Protein AF-A0A538L699-F1 (afdb_monomer_lite)

Secondary structure (DSSP, 8-state):
-----------PPP---HHHHTTPEEE-TTS-EEEEEEEEEEEE-TTTSPEEEEEEEEE-

pLDDT: mean 79.63, std 12.64, range [49.81, 96.44]

Foldseek 3Di:
DDDPPPDPPDPDDDDDDVVVQFQDFDADPVRHTFATFHDWDWDQDPPPRDTDIDTDGDGD

Sequence (60 aa):
MEAGQATKARRTPEVLPLSQVLGSPLRDNEGGRIGLLAAVTVAVTSSLSIALVLVTILGL

Radius of gyration: 18.44 Å; chains: 1; bounding box: 32×52×37 Å

Structure (mmCIF, N/CA/C/O backbone):
data_AF-A0A538L699-F1
#
_entry.id   AF-A0A538L699-F1
#
loop_
_atom_site.group_PDB
_atom_site.id
_atom_site.type_symbol
_atom_site.label_atom_id
_atom_site.label_alt_id
_atom_site.label_comp_id
_atom_site.label_asym_id
_atom_site.label_entity_id
_atom_site.label_seq_id
_atom_site.pdbx_PDB_ins_code
_atom_site.Cartn_x
_atom_site.Cartn_y
_atom_site.Cartn_z
_atom_site.occupancy
_atom_site.B_iso_or_equiv
_atom_site.auth_seq_id
_atom_site.auth_comp_id
_atom_site.auth_asym_id
_atom_site.auth_atom_id
_atom_site.pdbx_PDB_model_num
ATOM 1 N N . MET A 1 1 ? 22.144 40.648 20.211 1.00 55.78 1 MET A N 1
ATOM 2 C CA . MET A 1 1 ? 22.389 39.440 19.395 1.00 55.78 1 MET A CA 1
ATOM 3 C C . MET A 1 1 ? 22.215 38.232 20.292 1.00 55.78 1 MET A C 1
ATOM 5 O O . MET A 1 1 ? 22.394 38.388 21.489 1.00 55.78 1 MET A O 1
ATOM 9 N N . GLU A 1 2 ? 21.884 37.098 19.671 1.00 49.81 2 GLU A N 1
ATOM 10 C CA . GLU A 1 2 ? 21.536 35.790 20.251 1.00 49.81 2 GLU A CA 1
ATOM 11 C C . GLU A 1 2 ? 20.081 35.650 20.712 1.00 49.81 2 GLU A C 1
ATOM 13 O O . GLU A 1 2 ? 19.578 36.447 21.489 1.00 49.81 2 GLU A O 1
ATOM 18 N N . ALA A 1 3 ? 19.318 34.648 20.298 1.00 55.34 3 ALA A N 1
ATOM 19 C CA . ALA A 1 3 ? 19.318 33.818 19.098 1.00 55.34 3 ALA A CA 1
ATOM 20 C C . ALA A 1 3 ? 17.875 33.302 19.031 1.00 55.34 3 ALA A C 1
ATOM 22 O O . ALA A 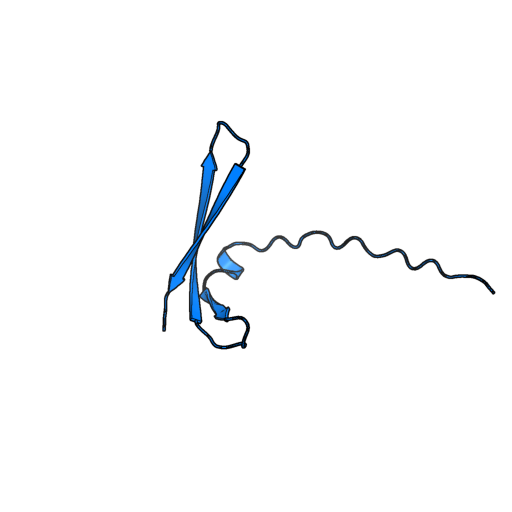1 3 ? 17.391 32.711 19.995 1.00 55.34 3 ALA A O 1
ATOM 23 N N . GLY A 1 4 ? 17.164 33.572 17.935 1.00 60.38 4 GLY A N 1
ATOM 24 C CA . GLY A 1 4 ? 15.822 33.041 17.722 1.00 60.38 4 GLY A CA 1
ATOM 25 C C . GLY A 1 4 ? 15.882 31.518 17.699 1.00 60.38 4 GLY A C 1
ATOM 26 O O . GLY A 1 4 ? 16.328 30.924 16.719 1.00 60.38 4 GLY A O 1
ATOM 27 N N . GLN A 1 5 ? 15.477 30.890 18.799 1.00 57.94 5 GLN A N 1
ATOM 28 C CA . GLN A 1 5 ? 15.394 29.445 18.913 1.00 57.94 5 GLN A CA 1
ATOM 29 C C . GLN A 1 5 ? 14.237 28.983 18.020 1.00 57.94 5 GLN A C 1
ATOM 31 O O . GLN A 1 5 ? 13.066 29.097 18.374 1.00 57.94 5 GLN A O 1
ATOM 36 N N . ALA A 1 6 ? 14.561 28.524 16.812 1.00 64.31 6 ALA A N 1
ATOM 37 C CA . ALA A 1 6 ? 13.592 27.925 15.911 1.00 64.31 6 ALA A CA 1
ATOM 38 C C . ALA A 1 6 ? 13.100 26.610 16.530 1.00 64.31 6 ALA A C 1
ATOM 40 O O . ALA A 1 6 ? 13.762 25.573 16.445 1.00 64.31 6 ALA A O 1
ATOM 41 N N . THR A 1 7 ? 11.932 26.654 17.168 1.00 62.25 7 THR A N 1
ATOM 42 C CA . THR A 1 7 ? 11.167 25.469 17.551 1.00 62.25 7 THR A CA 1
ATOM 43 C C . THR A 1 7 ? 10.960 24.619 16.300 1.00 62.25 7 THR A C 1
ATOM 45 O O . THR A 1 7 ? 10.184 24.982 15.417 1.00 62.25 7 THR A O 1
ATOM 48 N N . LYS A 1 8 ? 11.673 23.489 16.188 1.00 64.00 8 LYS A N 1
ATOM 49 C CA . LYS A 1 8 ? 11.394 22.483 15.157 1.00 64.00 8 LYS A CA 1
ATOM 50 C C . LYS A 1 8 ? 9.957 22.019 15.362 1.00 64.00 8 LYS A C 1
ATOM 52 O O . LYS A 1 8 ? 9.668 21.303 16.318 1.00 64.00 8 LYS A O 1
ATOM 57 N N . ALA A 1 9 ? 9.061 22.453 14.479 1.00 66.69 9 ALA A N 1
ATOM 58 C CA . ALA A 1 9 ? 7.681 22.005 14.463 1.00 66.69 9 ALA A CA 1
ATOM 59 C C . ALA A 1 9 ? 7.664 20.471 14.426 1.00 66.69 9 ALA A C 1
ATOM 61 O O . ALA A 1 9 ? 8.192 19.847 13.500 1.00 66.69 9 ALA A O 1
ATOM 62 N N . ARG A 1 10 ? 7.095 19.858 15.466 1.00 67.50 10 ARG A N 1
ATOM 63 C CA . ARG A 1 10 ? 6.859 18.418 15.515 1.00 67.50 10 ARG A CA 1
ATOM 64 C C . ARG A 1 10 ? 5.858 18.110 14.405 1.00 67.50 10 ARG A C 1
ATOM 66 O O . ARG A 1 10 ? 4.689 18.451 14.536 1.00 67.50 10 ARG A O 1
ATOM 73 N N . ARG A 1 11 ? 6.319 17.521 13.296 1.00 69.88 11 ARG A N 1
ATOM 74 C CA . ARG A 1 11 ? 5.422 17.047 12.237 1.00 69.88 11 ARG A CA 1
ATOM 75 C C . ARG A 1 11 ? 4.545 15.961 12.845 1.00 69.88 11 ARG A C 1
ATOM 77 O O . ARG A 1 11 ? 5.041 14.896 13.210 1.00 69.88 11 ARG A O 1
ATOM 84 N N . THR A 1 12 ? 3.269 16.263 13.030 1.00 73.25 12 THR A N 1
ATOM 85 C CA . THR A 1 12 ? 2.269 15.250 13.346 1.00 73.25 12 THR A CA 1
ATOM 86 C C . THR A 1 12 ? 2.178 14.298 12.157 1.00 73.25 12 THR A C 1
ATOM 88 O O . THR A 1 12 ? 2.165 14.781 11.023 1.00 73.25 12 THR A O 1
ATOM 91 N N . PRO A 1 13 ? 2.162 12.974 12.378 1.00 77.12 13 PRO A N 1
ATOM 92 C CA . PRO A 1 13 ? 1.952 12.030 11.292 1.00 77.12 13 PRO A CA 1
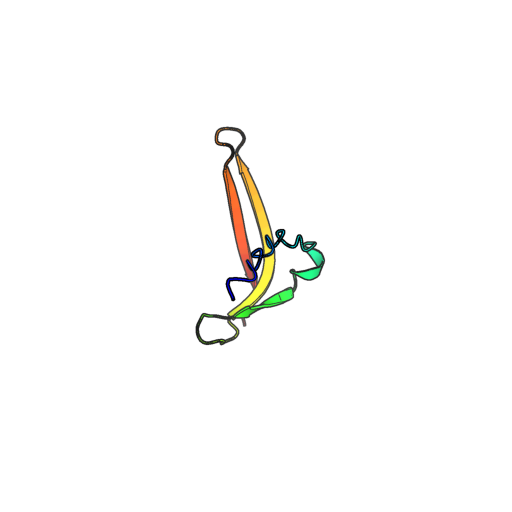ATOM 93 C C . PRO A 1 13 ? 0.616 12.343 10.614 1.00 77.12 13 PRO A C 1
ATOM 95 O O . PRO A 1 13 ? -0.418 12.437 11.274 1.00 77.12 13 PRO A O 1
ATOM 98 N N . GLU A 1 14 ? 0.662 12.558 9.304 1.00 82.50 14 GLU A N 1
ATOM 99 C CA . GLU A 1 14 ? -0.527 12.747 8.486 1.00 82.50 14 GLU A CA 1
ATOM 100 C C . GLU A 1 14 ? -1.192 11.384 8.288 1.00 82.50 14 GLU A C 1
ATOM 102 O O . GLU A 1 14 ? -0.561 10.430 7.829 1.00 82.50 14 GLU A O 1
ATOM 107 N N . VAL A 1 15 ? -2.455 11.276 8.698 1.00 84.25 15 VAL A N 1
ATOM 108 C CA . VAL A 1 15 ? -3.241 10.053 8.537 1.00 84.25 15 VAL A CA 1
ATOM 109 C C . VAL A 1 15 ? -4.052 10.192 7.261 1.00 84.25 15 VAL A C 1
ATOM 111 O O . VAL A 1 15 ? -4.989 10.985 7.202 1.00 84.25 15 VAL A O 1
ATOM 114 N N . LEU A 1 16 ? -3.691 9.407 6.251 1.00 86.69 16 LEU A N 1
ATOM 115 C CA . LEU A 1 16 ? -4.420 9.356 4.990 1.00 86.69 16 LEU A CA 1
ATOM 116 C C . LEU A 1 16 ? -5.405 8.179 4.997 1.00 86.69 16 LEU A C 1
ATOM 118 O O . LEU A 1 16 ? -5.019 7.060 5.352 1.00 86.69 16 LEU A O 1
ATOM 122 N N . PRO A 1 17 ? -6.671 8.389 4.598 1.00 89.38 17 PRO A N 1
ATOM 123 C CA . PRO A 1 17 ? -7.609 7.294 4.406 1.00 89.38 17 PRO A CA 1
ATOM 124 C C . PRO A 1 17 ? -7.143 6.397 3.254 1.00 89.38 17 PRO A C 1
ATOM 126 O O . PRO A 1 17 ? -6.658 6.882 2.234 1.00 89.38 17 PRO A O 1
ATOM 129 N N . LEU A 1 18 ? -7.351 5.081 3.379 1.00 87.25 18 LEU A N 1
ATOM 130 C CA . LEU A 1 18 ? -6.933 4.110 2.357 1.00 87.25 18 LEU A CA 1
ATOM 131 C C . LEU A 1 18 ? -7.473 4.452 0.963 1.00 87.25 18 LEU A C 1
ATOM 133 O O . LEU A 1 18 ? -6.753 4.297 -0.014 1.00 87.25 18 LEU A O 1
ATOM 137 N N . SER A 1 19 ? -8.692 4.989 0.865 1.00 89.88 19 SER A N 1
ATOM 138 C CA . SER A 1 19 ? -9.291 5.416 -0.407 1.00 89.88 19 SER A CA 1
ATOM 139 C C . SER A 1 19 ? -8.477 6.472 -1.161 1.00 89.88 19 SER A C 1
ATOM 141 O O . SER A 1 19 ? -8.596 6.550 -2.378 1.00 89.88 19 SER A O 1
ATOM 143 N N . GLN A 1 20 ? -7.656 7.265 -0.468 1.00 89.94 20 GLN A N 1
ATOM 144 C CA . GLN A 1 20 ? -6.757 8.241 -1.090 1.00 89.94 20 GLN A CA 1
ATOM 145 C C . GLN A 1 20 ? -5.421 7.631 -1.520 1.00 89.94 20 GLN A C 1
ATOM 147 O O . GLN A 1 20 ? -4.735 8.201 -2.362 1.00 89.94 20 GLN A O 1
ATOM 152 N N . VAL A 1 21 ? -5.034 6.493 -0.942 1.00 90.25 21 VAL A N 1
ATOM 153 C CA . VAL A 1 21 ? -3.740 5.856 -1.218 1.00 90.25 21 VAL A CA 1
ATOM 154 C C . VAL A 1 21 ? -3.882 4.770 -2.287 1.00 90.25 21 VAL A C 1
ATOM 156 O O . VAL A 1 21 ? -2.996 4.610 -3.127 1.00 90.25 21 VAL A O 1
ATOM 159 N N . LEU A 1 22 ? -4.996 4.035 -2.302 1.00 91.38 22 LEU A N 1
ATOM 160 C CA . LEU A 1 22 ? -5.267 3.009 -3.311 1.00 91.38 22 LEU A CA 1
ATOM 161 C C . LEU A 1 22 ? -5.293 3.605 -4.727 1.00 91.38 22 LEU A C 1
ATOM 163 O O . LEU A 1 22 ? -5.767 4.714 -4.950 1.00 91.38 22 LEU A O 1
ATOM 167 N N . GLY A 1 23 ? -4.756 2.863 -5.693 1.00 90.56 23 GLY A N 1
ATOM 168 C CA . GLY A 1 23 ? -4.586 3.312 -7.074 1.00 90.56 23 GLY A CA 1
ATOM 169 C C . GLY A 1 23 ? -3.422 4.285 -7.285 1.00 90.56 23 GLY A C 1
ATOM 170 O O . GLY A 1 23 ? -3.157 4.658 -8.427 1.00 90.56 23 GLY A O 1
ATOM 171 N N . SER A 1 24 ? -2.695 4.672 -6.230 1.00 92.06 24 SER A N 1
ATOM 172 C CA . SER A 1 24 ? -1.515 5.531 -6.368 1.00 92.06 24 SER A CA 1
ATOM 173 C C . SER A 1 24 ? -0.386 4.816 -7.116 1.00 92.06 24 SER A C 1
ATOM 175 O O . SER A 1 24 ? -0.175 3.613 -6.909 1.00 92.06 24 SER A O 1
ATOM 177 N N . PRO A 1 25 ? 0.369 5.531 -7.972 1.00 92.19 25 PRO A N 1
ATOM 178 C CA . PRO A 1 25 ? 1.499 4.955 -8.679 1.00 92.19 25 PRO A CA 1
ATOM 179 C C . PRO A 1 25 ? 2.629 4.634 -7.708 1.00 92.19 25 PRO A C 1
ATOM 181 O O . PRO A 1 25 ? 3.085 5.495 -6.957 1.00 92.19 25 PRO A O 1
ATOM 184 N N . LEU A 1 26 ? 3.112 3.399 -7.774 1.00 92.19 26 LEU A N 1
ATOM 185 C CA . LEU A 1 26 ? 4.324 2.993 -7.081 1.00 92.19 26 LEU A CA 1
ATOM 186 C C . LEU A 1 26 ? 5.510 3.199 -8.013 1.00 92.19 26 LEU A C 1
ATOM 188 O O . LEU A 1 26 ? 5.446 2.878 -9.206 1.00 92.19 26 LEU A O 1
ATOM 192 N N . ARG A 1 27 ? 6.575 3.768 -7.456 1.00 93.25 27 ARG A N 1
ATOM 193 C CA . ARG A 1 27 ? 7.819 4.041 -8.163 1.00 93.25 27 ARG A CA 1
ATOM 194 C C . ARG A 1 27 ? 8.975 3.344 -7.467 1.00 93.25 27 ARG A C 1
ATOM 196 O O . ARG A 1 27 ? 8.958 3.212 -6.244 1.00 93.25 27 ARG A O 1
ATOM 203 N N . ASP A 1 28 ? 9.943 2.900 -8.249 1.00 93.06 28 ASP A N 1
ATOM 204 C CA . ASP A 1 28 ? 11.237 2.473 -7.733 1.00 93.06 28 ASP A CA 1
ATOM 205 C C . ASP A 1 28 ? 12.083 3.683 -7.284 1.00 93.06 28 ASP A C 1
ATOM 207 O O . ASP A 1 28 ? 11.665 4.843 -7.362 1.00 93.06 28 ASP A O 1
ATOM 211 N N . ASN A 1 29 ? 13.296 3.402 -6.807 1.00 94.31 29 ASN A N 1
ATOM 212 C CA . ASN A 1 29 ? 14.228 4.423 -6.328 1.00 94.31 29 ASN A CA 1
ATOM 213 C C . ASN A 1 29 ? 14.805 5.304 -7.453 1.00 94.31 29 ASN A C 1
ATOM 215 O O . ASN A 1 29 ? 15.365 6.358 -7.160 1.00 94.31 29 ASN A O 1
ATOM 219 N N . GLU A 1 30 ? 14.669 4.896 -8.716 1.00 96.44 30 GLU A N 1
ATOM 220 C CA . GLU A 1 30 ? 15.095 5.652 -9.901 1.00 96.44 30 GLU A CA 1
ATOM 221 C C . GLU A 1 30 ? 13.948 6.515 -10.464 1.00 96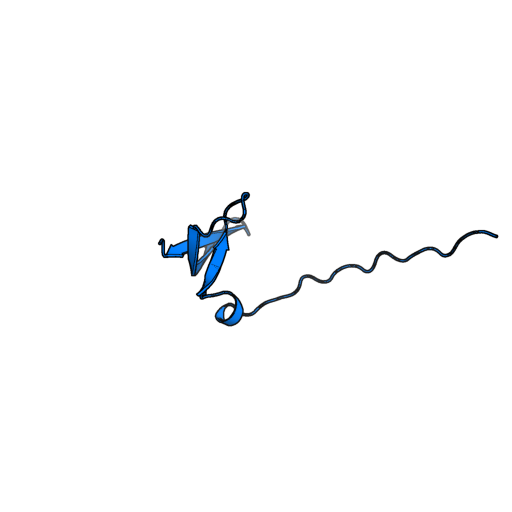.44 30 GLU A C 1
ATOM 223 O O . GLU A 1 30 ? 14.133 7.300 -11.395 1.00 96.44 30 GLU A O 1
ATOM 228 N N . GLY A 1 31 ? 12.754 6.416 -9.870 1.00 93.19 31 GLY A N 1
ATOM 229 C CA . GLY A 1 31 ? 11.551 7.136 -10.279 1.00 93.19 31 GLY A CA 1
ATOM 230 C C . GLY A 1 31 ? 10.742 6.431 -11.372 1.00 93.19 31 GLY A C 1
ATOM 231 O O . GLY A 1 31 ? 9.707 6.977 -11.790 1.00 93.19 31 GLY A O 1
ATOM 232 N N . GLY A 1 32 ? 11.169 5.239 -11.798 1.00 94.19 32 GLY A N 1
ATOM 233 C CA . GLY A 1 32 ? 10.477 4.362 -12.734 1.00 94.19 32 GLY A CA 1
ATOM 234 C C . GLY A 1 32 ? 9.188 3.814 -12.128 1.00 94.19 32 GLY A C 1
ATOM 235 O O . GLY A 1 32 ? 9.118 3.501 -10.942 1.00 94.19 32 GLY A O 1
ATOM 236 N N . ARG A 1 33 ? 8.111 3.749 -12.919 1.00 92.19 33 ARG A N 1
ATOM 237 C CA . ARG A 1 33 ? 6.814 3.254 -12.435 1.00 92.19 33 ARG A CA 1
ATOM 238 C C . ARG A 1 33 ? 6.821 1.727 -12.422 1.00 92.19 33 ARG A C 1
ATOM 240 O O . ARG A 1 33 ? 6.941 1.116 -13.475 1.00 92.19 33 ARG A O 1
ATOM 247 N N . ILE A 1 34 ? 6.597 1.142 -11.247 1.00 91.81 34 ILE A N 1
ATOM 248 C CA . ILE A 1 34 ? 6.548 -0.317 -11.048 1.00 91.81 34 ILE A CA 1
ATOM 249 C C . ILE A 1 34 ? 5.118 -0.871 -11.009 1.00 91.81 34 ILE A C 1
ATOM 251 O O . ILE A 1 34 ? 4.913 -2.068 -11.183 1.00 91.81 34 ILE A O 1
ATOM 255 N N . GLY A 1 35 ? 4.114 -0.018 -10.786 1.00 93.25 35 GLY A N 1
ATOM 256 C CA . GLY A 1 35 ? 2.720 -0.452 -10.751 1.00 93.25 35 GLY A CA 1
ATOM 257 C C . GLY A 1 35 ? 1.792 0.521 -10.037 1.00 93.25 35 GLY A C 1
ATOM 258 O O . GLY A 1 35 ? 2.068 1.723 -9.952 1.00 93.25 35 GLY A O 1
ATOM 259 N N . LEU A 1 36 ? 0.680 -0.010 -9.532 1.00 93.81 36 LEU A N 1
ATOM 260 C CA . LEU A 1 36 ? -0.297 0.696 -8.701 1.00 93.81 36 LEU A CA 1
ATOM 261 C C . LEU A 1 36 ? -0.497 -0.018 -7.362 1.00 93.81 36 LEU A C 1
ATOM 263 O O . LEU A 1 36 ? -0.494 -1.250 -7.307 1.00 93.81 36 LEU A O 1
ATOM 267 N N . LEU A 1 37 ? -0.730 0.753 -6.296 1.00 91.31 37 LEU A N 1
ATOM 268 C CA . LEU A 1 37 ? -1.140 0.204 -5.005 1.00 91.31 37 LEU A CA 1
ATOM 269 C C . LEU A 1 37 ? -2.569 -0.349 -5.098 1.00 91.31 37 LEU A C 1
ATOM 271 O O . LEU A 1 37 ? -3.519 0.424 -5.191 1.00 91.31 37 LEU A O 1
ATOM 275 N N . ALA A 1 38 ? -2.735 -1.669 -5.052 1.00 90.19 38 ALA A N 1
ATOM 276 C CA . ALA A 1 38 ? -4.047 -2.301 -5.208 1.00 90.19 38 ALA A CA 1
ATOM 277 C C . ALA A 1 38 ? -4.739 -2.569 -3.866 1.00 90.19 38 ALA A C 1
ATOM 279 O O . ALA A 1 38 ? -5.946 -2.370 -3.738 1.00 90.19 38 ALA A O 1
ATOM 280 N N . ALA A 1 39 ? -3.978 -3.016 -2.866 1.00 88.56 39 ALA A N 1
ATOM 281 C CA . ALA A 1 39 ? -4.497 -3.336 -1.542 1.00 88.56 39 ALA A CA 1
ATOM 282 C C . ALA A 1 39 ? -3.405 -3.248 -0.469 1.00 88.56 39 ALA A C 1
ATOM 284 O O . ALA A 1 39 ? -2.214 -3.412 -0.750 1.00 88.56 39 ALA A O 1
ATOM 285 N N . VAL A 1 40 ? -3.840 -3.031 0.774 1.00 88.38 40 VAL A N 1
ATOM 286 C CA . VAL A 1 40 ? -3.006 -3.097 1.978 1.00 88.38 40 VAL A CA 1
ATOM 287 C C . VAL A 1 40 ? -3.609 -4.138 2.911 1.00 88.38 40 VAL A C 1
ATOM 289 O O . VAL A 1 40 ? -4.777 -4.036 3.287 1.00 88.38 40 VAL A O 1
ATOM 292 N N . THR A 1 41 ? -2.819 -5.136 3.293 1.00 83.44 41 THR A N 1
ATOM 293 C CA . THR A 1 41 ? -3.220 -6.151 4.268 1.00 83.44 41 THR A CA 1
ATOM 294 C C . THR A 1 41 ? -2.526 -5.867 5.589 1.00 83.44 41 THR A C 1
ATOM 296 O O . THR A 1 41 ? -1.298 -5.837 5.661 1.00 83.44 41 THR A O 1
ATOM 299 N N . VAL A 1 42 ? -3.321 -5.670 6.641 1.00 82.69 42 VAL A N 1
ATOM 300 C CA . VAL A 1 42 ? -2.823 -5.469 8.003 1.00 82.69 42 VAL A CA 1
ATOM 301 C C . VAL A 1 42 ? -3.081 -6.743 8.794 1.00 82.69 42 VAL A C 1
ATOM 303 O O . VAL A 1 42 ? -4.227 -7.066 9.105 1.00 82.69 42 VAL A O 1
ATOM 306 N N . ALA A 1 43 ? -2.018 -7.477 9.107 1.00 80.44 43 ALA A N 1
ATOM 307 C CA . ALA A 1 43 ? -2.095 -8.643 9.973 1.00 80.44 43 ALA A CA 1
ATOM 308 C C . ALA A 1 43 ? -1.806 -8.215 11.414 1.00 80.44 43 ALA A C 1
ATOM 310 O O . ALA A 1 43 ? -0.688 -7.809 11.737 1.00 80.44 43 ALA A O 1
ATOM 311 N N . VAL A 1 44 ? -2.819 -8.302 12.278 1.00 77.25 44 VAL A N 1
ATOM 312 C CA . VAL A 1 44 ? -2.689 -8.023 13.713 1.00 77.25 44 VAL A CA 1
ATOM 313 C C . VAL A 1 44 ? -2.571 -9.352 14.443 1.00 77.25 44 VAL A C 1
ATOM 315 O O . VAL A 1 44 ? -3.509 -10.147 14.455 1.00 77.25 44 VAL A O 1
ATOM 318 N N . THR A 1 45 ? -1.409 -9.605 15.042 1.00 75.06 45 THR A N 1
ATOM 319 C CA . THR A 1 45 ? -1.194 -10.805 15.857 1.00 75.06 45 THR A CA 1
ATOM 320 C C . THR A 1 45 ? -1.416 -10.466 17.328 1.00 75.06 45 THR A C 1
ATOM 322 O O . THR A 1 45 ? -0.790 -9.559 17.877 1.00 75.06 45 THR A O 1
ATOM 325 N N . SER A 1 46 ? -2.344 -11.176 17.973 1.00 66.62 46 SER A N 1
ATOM 326 C CA . SER A 1 46 ? -2.790 -10.901 19.346 1.00 66.62 46 SER A CA 1
ATOM 327 C C . SER A 1 46 ? -1.730 -11.174 20.417 1.00 66.62 46 SER A C 1
ATOM 329 O O . SER A 1 46 ? -1.877 -10.714 21.544 1.00 66.62 46 SER A O 1
ATOM 331 N N . SER A 1 47 ? -0.657 -11.893 20.087 1.00 66.81 47 SER A N 1
ATOM 332 C CA . SER A 1 47 ? 0.351 -12.338 21.051 1.00 66.81 47 SER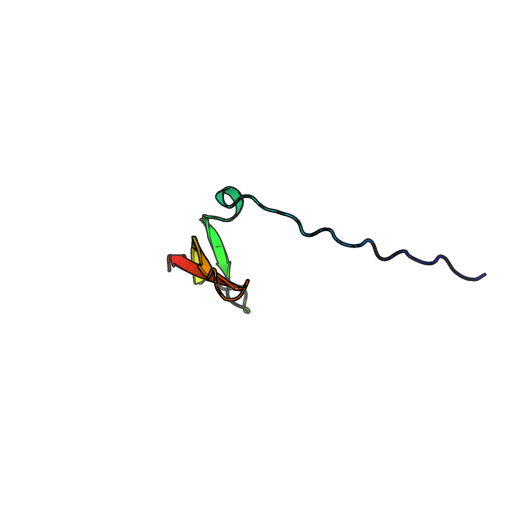 A CA 1
ATOM 333 C C . SER A 1 47 ? 1.571 -11.421 21.187 1.00 66.81 47 SER A C 1
ATOM 335 O O . SER A 1 47 ? 2.319 -11.587 22.146 1.00 66.81 47 SER A O 1
ATOM 337 N N . LEU A 1 48 ? 1.800 -10.470 20.268 1.00 55.66 48 LEU A N 1
ATOM 338 C CA . LEU A 1 48 ? 3.070 -9.723 20.208 1.00 55.66 48 LEU A CA 1
ATOM 339 C C . LEU A 1 48 ? 2.945 -8.199 20.020 1.00 55.66 48 LEU A C 1
ATOM 341 O O . LEU A 1 48 ? 3.969 -7.527 19.968 1.00 55.66 48 LEU A O 1
ATOM 345 N N . SER A 1 49 ? 1.741 -7.619 19.935 1.00 61.69 49 SER A N 1
ATOM 346 C CA . SER A 1 49 ? 1.542 -6.179 19.636 1.00 61.69 49 SER A CA 1
ATOM 347 C C . SER A 1 49 ? 2.171 -5.711 18.310 1.00 61.69 49 SER A C 1
ATOM 349 O O . SER A 1 4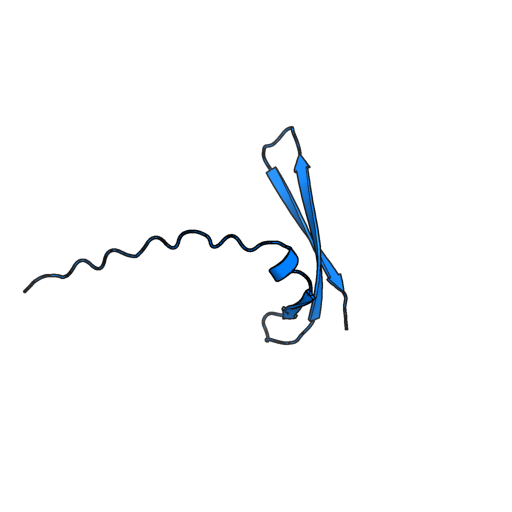9 ? 2.316 -4.512 18.076 1.00 61.69 49 SER A O 1
ATOM 351 N N . ILE A 1 50 ? 2.538 -6.642 17.423 1.00 70.12 50 ILE A N 1
ATOM 352 C CA . ILE A 1 50 ? 3.129 -6.352 16.116 1.00 70.12 50 ILE A CA 1
ATOM 353 C C . ILE A 1 50 ? 2.023 -6.417 15.063 1.00 70.12 50 ILE A C 1
ATOM 355 O O . ILE A 1 50 ? 1.365 -7.448 14.889 1.00 70.12 50 ILE A O 1
ATOM 359 N N . ALA A 1 51 ? 1.851 -5.310 14.344 1.00 72.31 51 ALA A N 1
ATOM 360 C CA . ALA A 1 51 ? 1.122 -5.278 13.088 1.00 72.31 51 ALA A CA 1
ATOM 361 C C . ALA A 1 51 ? 2.119 -5.479 11.939 1.00 72.31 51 ALA A C 1
ATOM 363 O O . ALA A 1 51 ? 3.067 -4.705 11.799 1.00 72.31 51 ALA A O 1
ATOM 364 N N . LEU A 1 52 ? 1.910 -6.509 11.120 1.00 77.25 52 LEU A N 1
ATOM 365 C CA . LEU A 1 52 ? 2.629 -6.669 9.858 1.00 77.25 52 LEU A CA 1
ATOM 366 C C . LEU A 1 52 ? 1.796 -6.029 8.745 1.00 77.25 52 LEU A C 1
ATOM 368 O O . LEU A 1 52 ? 0.602 -6.311 8.622 1.00 77.25 52 LEU A O 1
ATOM 372 N N . VAL A 1 53 ? 2.429 -5.184 7.933 1.00 77.62 53 VAL A N 1
ATOM 373 C CA . VAL A 1 53 ? 1.794 -4.552 6.772 1.00 77.62 53 VAL A CA 1
ATOM 374 C C . VAL A 1 53 ? 2.352 -5.186 5.506 1.00 77.62 53 VAL A C 1
ATOM 376 O O . VAL A 1 53 ? 3.548 -5.091 5.234 1.00 77.62 53 VAL A O 1
ATOM 379 N N . LEU A 1 54 ? 1.477 -5.829 4.737 1.00 81.44 54 LEU A N 1
ATOM 380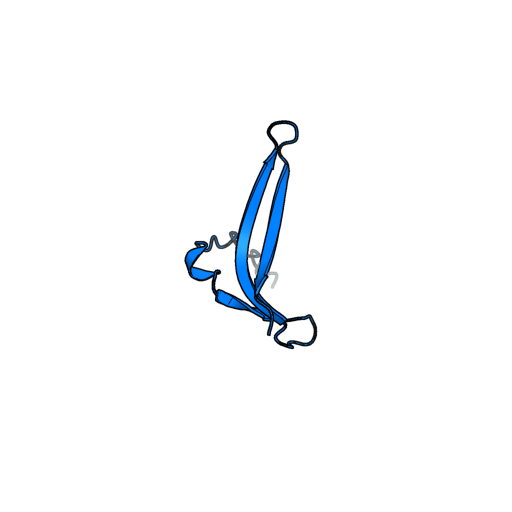 C CA . LEU A 1 54 ? 1.781 -6.346 3.406 1.00 81.44 54 LEU A CA 1
ATOM 381 C C . LEU A 1 54 ? 1.110 -5.460 2.356 1.00 81.44 54 LEU A C 1
ATOM 383 O O . LEU A 1 54 ? -0.038 -5.040 2.519 1.00 81.44 54 LEU A O 1
ATOM 387 N N . VAL A 1 55 ? 1.836 -5.180 1.275 1.00 82.88 55 VAL A N 1
ATOM 388 C CA . VAL A 1 55 ? 1.389 -4.314 0.181 1.00 82.88 55 VAL A CA 1
ATOM 389 C C . VAL A 1 55 ? 1.276 -5.134 -1.099 1.00 82.88 55 VAL A C 1
ATOM 391 O O . VAL A 1 55 ? 2.256 -5.736 -1.535 1.00 82.88 55 VAL A O 1
ATOM 394 N N . THR A 1 56 ? 0.090 -5.147 -1.711 1.00 84.06 56 THR A N 1
ATOM 395 C CA . THR A 1 56 ? -0.135 -5.807 -3.004 1.00 84.06 56 THR A CA 1
ATOM 396 C C . THR A 1 56 ? -0.076 -4.784 -4.132 1.00 84.06 56 THR A C 1
ATOM 398 O O . THR A 1 56 ? -0.780 -3.769 -4.109 1.00 84.06 56 THR A O 1
ATOM 401 N N . ILE A 1 57 ? 0.754 -5.075 -5.134 1.00 85.50 57 ILE A N 1
ATOM 402 C CA . ILE A 1 57 ? 1.006 -4.214 -6.292 1.00 85.50 57 ILE A CA 1
ATOM 403 C C . ILE A 1 57 ? 0.390 -4.852 -7.534 1.00 85.50 57 ILE A C 1
ATOM 405 O O . ILE A 1 57 ? 0.604 -6.037 -7.787 1.00 85.50 57 ILE A O 1
ATOM 409 N N . LEU A 1 58 ? -0.335 -4.061 -8.325 1.00 80.50 58 LEU A N 1
ATOM 410 C CA . LEU A 1 58 ? -0.711 -4.437 -9.687 1.00 80.50 58 LEU A CA 1
ATOM 411 C C . LEU A 1 58 ? 0.360 -3.915 -10.654 1.00 80.50 58 LEU A C 1
ATOM 413 O O . LEU A 1 58 ? 0.564 -2.701 -10.735 1.00 80.50 58 LEU A O 1
ATOM 417 N N . GLY A 1 59 ? 1.064 -4.832 -11.321 1.00 77.75 59 GLY A N 1
ATOM 418 C CA . GLY A 1 59 ? 2.177 -4.528 -12.227 1.00 77.75 59 GLY A CA 1
ATOM 419 C C . GLY A 1 59 ? 1.750 -3.947 -13.579 1.00 77.75 59 GLY A C 1
ATOM 420 O O . GLY A 1 59 ? 0.571 -3.992 -13.938 1.00 77.75 59 GLY A O 1
ATOM 421 N N . LEU A 1 60 ? 2.734 -3.385 -14.289 1.00 62.19 60 LEU A N 1
ATOM 422 C CA . LEU A 1 60 ? 2.655 -2.928 -15.683 1.00 62.19 60 LEU A CA 1
ATOM 423 C C . LEU A 1 60 ? 3.142 -4.005 -16.655 1.00 62.19 60 LEU A C 1
ATOM 425 O O . LEU A 1 60 ? 4.063 -4.758 -16.269 1.00 62.19 60 LEU A O 1
#